Protein AF-D4JYT7-F1 (afdb_monomer_lite)

pLDDT: mean 82.78, std 15.04, range [41.12, 97.12]

Secondary structure (DSSP, 8-state):
-TTTTTTPPPPPHHHHHHHHHHHHHHHHHHHHHHHHHHHHHHHHHHHHHHHHHHTTTT-TT-SS----

Radius of gyration: 26.37 Å; chains: 1; bounding box: 44×24×72 Å

Sequence (68 aa):
MRSLLGGAKLPKMDVLKEEGRKLTAKKKQLYGEYQKARRDMQEIVTIKANIDTLLGYTEPGRKHEKER

Structure (mmCIF, N/CA/C/O backbone):
data_AF-D4JYT7-F1
#
_entry.id   AF-D4JYT7-F1
#
loop_
_atom_site.group_PDB
_atom_site.id
_atom_site.type_symbol
_atom_site.label_atom_id
_atom_site.label_alt_id
_atom_site.label_comp_id
_atom_site.label_asym_id
_atom_site.label_entity_id
_atom_site.label_seq_id
_atom_site.pdbx_PDB_ins_code
_atom_site.Cartn_x
_atom_site.Cartn_y
_atom_site.Cartn_z
_atom_site.occupancy
_atom_site.B_iso_or_equiv
_atom_site.auth_seq_id
_atom_site.auth_comp_id
_atom_site.auth_asym_id
_atom_site.auth_atom_id
_atom_site.pdbx_PDB_model_num
ATOM 1 N N . MET A 1 1 ? -10.452 14.318 30.461 1.00 58.97 1 MET A N 1
ATOM 2 C CA . MET A 1 1 ? -11.145 13.177 29.808 1.00 58.97 1 MET A CA 1
ATOM 3 C C . MET A 1 1 ? -12.448 13.563 29.122 1.00 58.97 1 MET A C 1
ATOM 5 O O . MET A 1 1 ? -12.628 13.176 27.980 1.00 58.97 1 MET A O 1
ATOM 9 N N . ARG A 1 2 ? -13.345 14.331 29.759 1.00 59.72 2 ARG A N 1
ATOM 10 C CA . ARG A 1 2 ? -14.625 14.726 29.140 1.00 59.72 2 ARG A CA 1
ATOM 11 C C . ARG A 1 2 ? -14.455 15.640 27.906 1.00 59.72 2 ARG A C 1
ATOM 13 O O . ARG A 1 2 ? -15.238 15.534 26.974 1.00 59.72 2 ARG A O 1
ATOM 20 N N . SER A 1 3 ? -13.386 16.443 27.856 1.00 69.94 3 SER A N 1
ATOM 21 C CA . SER A 1 3 ? -12.980 17.228 26.675 1.00 69.94 3 SER A CA 1
ATOM 22 C C . SER A 1 3 ? -12.427 16.379 25.520 1.00 69.94 3 SER A C 1
ATOM 24 O O . SER A 1 3 ? -12.692 16.688 24.367 1.00 69.94 3 SER A O 1
ATOM 26 N N . LEU A 1 4 ? -11.711 15.285 25.817 1.00 77.06 4 LEU A N 1
ATOM 27 C CA . LEU A 1 4 ? -11.136 14.372 24.811 1.00 77.06 4 LEU A CA 1
ATOM 28 C C . LEU A 1 4 ? -12.206 13.570 24.062 1.00 77.06 4 LEU A C 1
ATOM 30 O O . LEU A 1 4 ? -11.996 13.164 22.928 1.00 77.06 4 LEU A O 1
ATOM 34 N N . LEU A 1 5 ? -13.344 13.337 24.712 1.00 76.75 5 LEU A N 1
ATOM 35 C CA . LEU A 1 5 ? -14.473 12.583 24.167 1.00 76.75 5 LEU A CA 1
ATOM 36 C C . LEU A 1 5 ? -15.592 13.505 23.660 1.00 76.75 5 LEU A C 1
ATOM 38 O O . LEU A 1 5 ? -16.704 13.039 23.440 1.00 76.75 5 LEU A O 1
ATOM 42 N N . GLY A 1 6 ? -15.343 14.815 23.542 1.00 83.31 6 GLY A N 1
ATOM 43 C CA . GLY A 1 6 ? -16.347 15.778 23.071 1.00 83.31 6 GLY A CA 1
ATOM 44 C C . GLY A 1 6 ? -17.625 15.811 23.919 1.00 83.31 6 GLY A C 1
ATOM 45 O O . GLY A 1 6 ? -18.708 16.028 23.392 1.00 83.31 6 GLY A O 1
ATOM 46 N N . GLY A 1 7 ? -17.530 15.536 25.224 1.00 81.50 7 GLY A N 1
ATOM 47 C CA . GLY A 1 7 ? -18.688 15.446 26.118 1.00 81.50 7 GLY A CA 1
ATOM 48 C C . GLY A 1 7 ? -19.375 14.075 26.163 1.00 81.50 7 GLY A C 1
ATOM 49 O O . GLY A 1 7 ? -20.238 13.871 27.017 1.00 81.50 7 GLY A O 1
ATOM 50 N N . ALA A 1 8 ? -18.977 13.117 25.320 1.00 80.44 8 ALA A N 1
ATOM 51 C CA . ALA A 1 8 ? -19.559 11.779 25.302 1.00 80.44 8 ALA A CA 1
ATOM 52 C C . ALA A 1 8 ? -19.164 10.939 26.531 1.00 80.44 8 ALA A C 1
ATOM 54 O O . ALA A 1 8 ? -18.096 11.100 27.134 1.00 80.44 8 ALA A O 1
ATOM 55 N N . LYS A 1 9 ? -20.046 10.003 26.900 1.00 81.50 9 LYS A N 1
ATOM 56 C CA . LYS A 1 9 ? -19.781 9.006 27.944 1.00 81.50 9 LYS A CA 1
ATOM 57 C C . LYS A 1 9 ? -18.797 7.960 27.417 1.00 81.50 9 LYS A C 1
ATOM 59 O O . LYS A 1 9 ? -18.834 7.622 26.238 1.00 81.50 9 LYS A O 1
ATOM 64 N N . LEU A 1 10 ? -17.941 7.433 28.299 1.00 81.69 10 LEU A N 1
ATOM 65 C CA . LEU A 1 10 ? -17.000 6.373 27.934 1.00 81.69 10 LEU A CA 1
ATOM 66 C C . LEU A 1 10 ? -17.778 5.172 27.355 1.00 81.69 10 LEU A C 1
ATOM 68 O O . LEU A 1 10 ? -18.698 4.687 28.028 1.00 81.69 10 LEU A O 1
ATOM 72 N N . PRO A 1 11 ? -17.441 4.695 26.144 1.00 81.06 11 PRO A N 1
ATOM 73 C CA . PRO A 1 11 ? -18.065 3.508 25.583 1.00 81.06 11 PRO A CA 1
ATOM 74 C C . PRO A 1 11 ? -17.843 2.295 26.486 1.00 81.06 11 PRO A C 1
ATOM 76 O O . PRO A 1 11 ? -16.805 2.165 27.142 1.00 81.06 11 PRO A O 1
ATOM 79 N N . LYS A 1 12 ? -18.816 1.379 26.509 1.00 86.38 12 LYS A N 1
ATOM 80 C CA . LYS A 1 12 ? -18.631 0.084 27.171 1.00 86.38 12 LYS A CA 1
ATOM 81 C C . LYS A 1 12 ? -17.528 -0.694 26.454 1.00 86.38 12 LYS A C 1
ATOM 83 O O . LYS A 1 12 ? -17.407 -0.635 25.233 1.00 86.38 12 LYS A O 1
ATOM 88 N N . MET A 1 13 ? -16.750 -1.453 27.221 1.00 89.44 13 MET A N 1
ATOM 89 C CA . MET A 1 13 ? -15.561 -2.138 26.711 1.00 89.44 13 MET A CA 1
ATOM 90 C C . MET A 1 13 ? -15.868 -3.131 25.577 1.00 89.44 13 MET A C 1
ATOM 92 O O . MET A 1 13 ? -15.055 -3.308 24.673 1.00 89.44 13 MET A O 1
ATOM 96 N N . ASP A 1 14 ? -17.053 -3.739 25.582 1.00 86.94 14 ASP A N 1
ATOM 97 C CA . ASP A 1 14 ? -17.471 -4.679 24.536 1.00 86.94 14 ASP A CA 1
ATOM 98 C C . ASP A 1 14 ? -17.680 -3.991 23.182 1.00 86.94 14 ASP A C 1
ATOM 100 O O . ASP A 1 14 ? -17.277 -4.533 22.155 1.00 86.94 14 ASP A O 1
ATOM 104 N N . VAL A 1 15 ? -18.195 -2.755 23.190 1.00 87.62 15 VAL A N 1
ATOM 105 C CA . VAL A 1 15 ? -18.373 -1.938 21.978 1.00 87.62 15 VAL A CA 1
ATOM 106 C C . VAL A 1 15 ? -17.013 -1.623 21.354 1.00 87.62 15 VAL A C 1
ATOM 108 O O . VAL A 1 15 ? -16.813 -1.837 20.162 1.00 87.62 15 VAL A O 1
ATOM 111 N N . LEU A 1 16 ? -16.033 -1.227 22.175 1.00 87.06 16 LEU A N 1
ATOM 112 C CA . LEU A 1 16 ? -14.669 -0.942 21.711 1.00 87.06 16 LEU A CA 1
ATOM 113 C C . LEU A 1 16 ? -13.984 -2.181 21.119 1.00 87.06 16 LEU A C 1
ATOM 115 O O . LEU A 1 16 ? -13.277 -2.092 20.114 1.00 87.06 16 LEU A O 1
ATOM 119 N N . LYS A 1 17 ? -14.197 -3.359 21.718 1.00 90.62 17 LYS A N 1
ATOM 120 C CA . LYS A 1 17 ? -13.665 -4.626 21.193 1.00 90.62 17 LYS A CA 1
ATOM 121 C C . LYS A 1 17 ? -14.301 -4.994 19.854 1.00 90.62 17 LYS A C 1
ATOM 123 O O . LYS A 1 17 ? -13.600 -5.477 18.964 1.00 90.62 17 LYS A O 1
ATOM 128 N N . GLU A 1 18 ? -15.604 -4.785 19.700 1.00 91.31 18 GLU A N 1
ATOM 129 C CA . GLU A 1 18 ? -16.317 -5.070 18.456 1.00 91.31 18 GLU A CA 1
ATOM 130 C C . GLU A 1 18 ? -15.887 -4.122 17.326 1.00 91.31 18 GLU A C 1
ATOM 132 O O . GLU A 1 18 ? -15.556 -4.577 16.228 1.00 91.31 18 GLU A O 1
ATOM 137 N N . GLU A 1 19 ? -15.796 -2.821 17.605 1.00 88.94 19 GLU A N 1
ATOM 138 C CA . GLU A 1 19 ? -15.278 -1.819 16.668 1.00 88.94 19 GLU A CA 1
ATOM 139 C C . GLU A 1 19 ? -13.830 -2.115 16.266 1.00 88.94 19 GLU A C 1
ATOM 141 O O . GLU A 1 19 ? -13.500 -2.101 15.077 1.00 88.94 19 GLU A O 1
ATOM 146 N N . GLY A 1 20 ? -12.978 -2.485 17.228 1.00 88.44 20 GLY A N 1
ATOM 147 C CA . GLY A 1 20 ? -11.599 -2.889 16.961 1.00 88.44 20 GLY A CA 1
ATOM 148 C C . GLY A 1 20 ? -11.506 -4.110 16.038 1.00 88.44 20 GLY A C 1
ATOM 149 O O . GLY A 1 20 ? -10.680 -4.139 15.118 1.00 88.44 20 GLY A O 1
ATOM 150 N N . ARG A 1 21 ? -12.389 -5.103 16.218 1.00 93.00 21 ARG A N 1
ATOM 151 C CA . ARG A 1 21 ? -12.470 -6.281 15.335 1.00 93.00 21 ARG A CA 1
ATOM 152 C C . ARG A 1 21 ? -12.911 -5.896 13.923 1.00 93.00 21 ARG A C 1
ATOM 154 O O . ARG A 1 21 ? -12.260 -6.310 12.963 1.00 93.00 21 ARG A O 1
ATOM 161 N N . LYS A 1 22 ? -13.953 -5.069 13.790 1.00 92.62 22 LYS A N 1
ATOM 162 C CA . LYS A 1 22 ? -14.456 -4.578 12.492 1.00 92.62 22 LYS A CA 1
ATOM 163 C C . LYS A 1 22 ? -13.389 -3.786 11.734 1.00 92.62 22 LYS A C 1
ATOM 165 O O . LYS A 1 22 ? -13.147 -4.048 10.556 1.00 92.62 22 LYS A O 1
ATOM 170 N N . LEU A 1 23 ? -12.697 -2.872 12.414 1.00 92.56 23 LEU A N 1
ATOM 171 C CA . LEU A 1 23 ? -11.611 -2.084 11.825 1.00 92.56 23 LEU A CA 1
ATOM 172 C C . LEU A 1 23 ? -10.442 -2.962 11.378 1.00 92.56 23 LEU A C 1
ATOM 174 O O . LEU A 1 23 ? -9.907 -2.770 10.287 1.00 92.56 23 LEU A O 1
ATOM 178 N N . THR A 1 24 ? -10.073 -3.959 12.182 1.00 90.38 24 THR A N 1
ATOM 179 C CA . THR A 1 24 ? -8.991 -4.891 11.837 1.00 90.38 24 THR A CA 1
ATOM 180 C C . THR A 1 24 ? -9.346 -5.739 10.618 1.00 90.38 24 THR A C 1
ATOM 182 O O . THR A 1 24 ? -8.503 -5.924 9.741 1.00 90.38 24 THR A O 1
ATOM 185 N N . ALA A 1 25 ? -10.588 -6.222 10.529 1.00 91.38 25 ALA A N 1
ATOM 186 C CA . ALA A 1 25 ? -11.068 -6.969 9.369 1.00 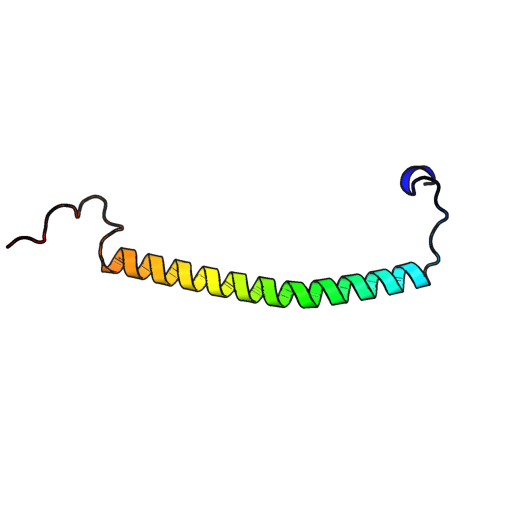91.38 25 ALA A CA 1
ATOM 187 C C . ALA A 1 25 ? -11.037 -6.107 8.097 1.00 91.38 25 ALA A C 1
ATOM 189 O O . ALA A 1 25 ? -10.432 -6.505 7.101 1.00 91.38 25 ALA A O 1
ATOM 190 N N . LYS A 1 26 ? -11.578 -4.882 8.165 1.00 90.62 26 LYS A N 1
ATOM 191 C CA . LYS A 1 26 ? -11.567 -3.930 7.044 1.00 90.62 26 LYS A CA 1
ATOM 192 C C . LYS A 1 26 ? -10.144 -3.570 6.609 1.00 90.62 26 LYS A C 1
ATOM 194 O O . LYS A 1 26 ? -9.853 -3.546 5.416 1.00 90.62 26 LYS A O 1
ATOM 199 N N . LYS A 1 27 ? -9.234 -3.348 7.566 1.00 91.12 27 LYS A N 1
ATOM 200 C CA . LYS A 1 27 ? -7.812 -3.104 7.287 1.00 91.12 27 LYS A CA 1
ATOM 201 C C . LYS A 1 27 ? -7.187 -4.286 6.555 1.00 91.12 27 LYS A C 1
ATOM 203 O O . LYS A 1 27 ? -6.530 -4.068 5.549 1.00 91.12 27 LYS A O 1
ATOM 208 N N . LYS A 1 28 ? -7.375 -5.519 7.037 1.00 89.56 28 LYS A N 1
ATOM 209 C CA . LYS A 1 28 ? -6.793 -6.713 6.402 1.00 89.56 28 LYS A CA 1
ATOM 210 C C . LYS A 1 28 ? -7.284 -6.899 4.967 1.00 89.56 28 LYS A C 1
ATOM 212 O O . LYS A 1 28 ? -6.465 -7.178 4.099 1.00 89.56 28 LYS A O 1
ATOM 217 N N . GLN A 1 29 ? -8.579 -6.698 4.730 1.00 88.06 29 GLN A N 1
ATOM 218 C CA . GLN A 1 29 ? -9.171 -6.797 3.398 1.00 88.06 29 GLN A CA 1
ATOM 219 C C . GLN A 1 29 ? -8.544 -5.782 2.429 1.00 88.06 29 GLN A C 1
ATOM 221 O O . GLN A 1 29 ? -7.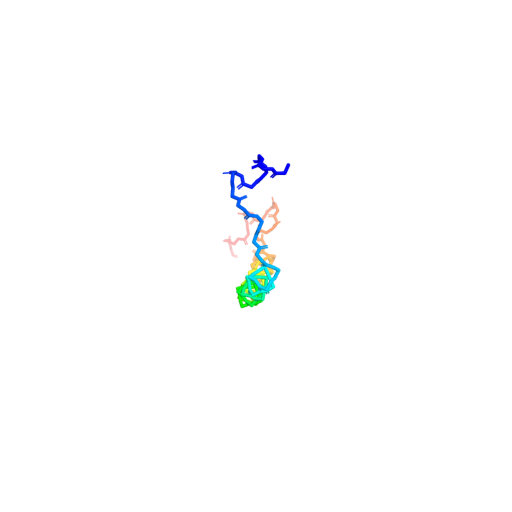961 -6.170 1.422 1.00 88.06 29 GLN A O 1
ATOM 226 N N . LEU A 1 30 ? -8.573 -4.494 2.781 1.00 90.00 30 LEU A N 1
ATOM 227 C CA . LEU A 1 30 ? -8.051 -3.425 1.921 1.00 90.00 30 LEU A CA 1
ATOM 228 C C . LEU A 1 30 ? -6.525 -3.482 1.762 1.00 90.00 30 LEU A C 1
ATOM 230 O O . LEU A 1 30 ? -5.977 -3.114 0.725 1.00 90.00 30 LEU A O 1
ATOM 234 N N . TYR A 1 31 ? -5.814 -3.951 2.788 1.00 91.00 31 TYR A N 1
ATOM 235 C CA . TYR A 1 31 ? -4.358 -4.026 2.752 1.00 91.00 31 TYR A CA 1
ATOM 236 C C . TYR A 1 31 ? -3.847 -5.105 1.794 1.00 91.00 31 TYR A C 1
ATOM 238 O O . TYR A 1 31 ? -2.775 -4.933 1.221 1.00 91.00 31 TYR A O 1
ATOM 246 N N . GLY A 1 32 ? -4.603 -6.188 1.587 1.00 90.69 32 GLY A N 1
ATOM 247 C CA . GLY A 1 32 ? -4.260 -7.206 0.591 1.00 90.69 32 GLY A CA 1
ATOM 248 C C . GLY A 1 32 ? -4.257 -6.641 -0.830 1.00 90.69 32 GLY A C 1
ATOM 249 O O . GLY A 1 32 ? -3.286 -6.818 -1.566 1.00 90.69 32 GLY A O 1
ATOM 250 N N . GLU A 1 33 ? -5.300 -5.892 -1.184 1.00 89.25 33 GLU A N 1
ATOM 251 C CA . GLU A 1 33 ? -5.422 -5.229 -2.489 1.00 89.25 33 GLU A CA 1
ATOM 252 C C . GLU A 1 33 ? -4.327 -4.176 -2.692 1.00 89.25 33 GLU A C 1
ATOM 254 O O . GLU A 1 33 ? -3.673 -4.153 -3.734 1.00 89.25 33 GLU A O 1
ATOM 259 N N . TYR A 1 34 ? -4.049 -3.369 -1.663 1.00 91.81 34 TYR A N 1
ATOM 260 C CA . TYR A 1 34 ? -2.951 -2.402 -1.690 1.00 91.81 34 TYR A CA 1
ATOM 261 C C . TYR A 1 34 ? -1.583 -3.070 -1.892 1.00 91.81 34 TYR A C 1
ATOM 263 O O . TYR A 1 34 ? -0.771 -2.600 -2.687 1.00 91.81 34 TYR A O 1
ATOM 271 N N . GLN A 1 35 ? -1.318 -4.175 -1.189 1.00 93.19 35 GLN A N 1
ATOM 272 C CA . GLN A 1 35 ? -0.064 -4.919 -1.322 1.00 93.19 35 GLN A CA 1
ATOM 273 C C . GLN A 1 35 ? 0.116 -5.487 -2.728 1.00 93.19 35 GLN A C 1
ATOM 275 O O . GLN A 1 35 ? 1.217 -5.414 -3.271 1.00 93.19 35 GLN A O 1
ATOM 280 N N . LYS A 1 36 ? -0.958 -6.009 -3.330 1.00 94.44 36 LYS A N 1
ATOM 281 C CA . LYS A 1 36 ? -0.935 -6.484 -4.714 1.00 94.44 36 LYS A CA 1
ATOM 282 C C . LYS A 1 36 ? -0.643 -5.336 -5.683 1.00 94.44 36 LYS A C 1
ATOM 284 O O . LYS A 1 36 ? 0.355 -5.394 -6.389 1.00 94.44 36 LYS A O 1
ATOM 289 N N . ALA A 1 37 ? -1.419 -4.253 -5.623 1.00 94.62 37 ALA A N 1
ATOM 290 C CA . ALA A 1 37 ? -1.232 -3.092 -6.494 1.00 94.62 37 ALA A CA 1
ATOM 291 C C . ALA A 1 37 ? 0.178 -2.485 -6.379 1.00 94.62 37 ALA A C 1
ATOM 293 O O . ALA A 1 37 ? 0.763 -2.050 -7.369 1.00 94.62 37 ALA A O 1
ATOM 294 N N . ARG A 1 38 ? 0.757 -2.484 -5.171 1.00 95.44 38 ARG A N 1
ATOM 295 C CA . ARG A 1 38 ? 2.130 -2.023 -4.949 1.00 95.44 38 ARG A CA 1
ATOM 296 C C . ARG A 1 38 ? 3.164 -2.910 -5.647 1.00 95.44 38 ARG A C 1
ATOM 298 O O . ARG A 1 38 ? 4.117 -2.369 -6.200 1.00 95.44 38 ARG A O 1
ATOM 305 N N . ARG A 1 39 ? 3.001 -4.236 -5.606 1.00 97.00 39 ARG A N 1
ATOM 306 C CA . ARG A 1 39 ? 3.901 -5.177 -6.296 1.00 97.00 39 ARG A CA 1
ATOM 307 C C . ARG A 1 39 ? 3.780 -5.042 -7.808 1.00 97.00 39 ARG A C 1
ATOM 309 O O . ARG A 1 39 ? 4.801 -4.88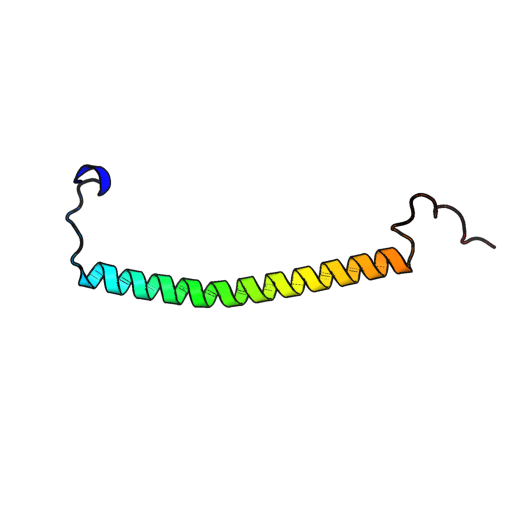2 -8.464 1.00 97.00 39 ARG A O 1
ATOM 316 N N . ASP A 1 40 ? 2.551 -4.997 -8.316 1.00 96.94 40 ASP A N 1
ATOM 317 C CA . ASP A 1 40 ? 2.278 -4.832 -9.746 1.00 96.94 40 ASP A CA 1
ATOM 318 C C . ASP A 1 40 ? 2.921 -3.531 -10.269 1.00 96.94 40 ASP A C 1
ATOM 320 O O . ASP A 1 40 ? 3.589 -3.518 -11.300 1.00 96.94 40 ASP A O 1
ATOM 324 N N . MET A 1 41 ? 2.812 -2.431 -9.512 1.00 96.00 41 MET A N 1
ATOM 325 C CA . MET A 1 41 ? 3.464 -1.165 -9.862 1.00 96.00 41 MET A CA 1
ATOM 326 C C . MET A 1 41 ? 4.995 -1.267 -9.859 1.00 96.00 41 MET A C 1
ATOM 328 O O . MET A 1 41 ? 5.644 -0.727 -10.752 1.00 96.00 41 MET A O 1
ATOM 332 N N . GLN A 1 42 ? 5.588 -1.944 -8.869 1.00 97.06 42 GLN A N 1
ATOM 333 C CA . GLN A 1 42 ? 7.040 -2.155 -8.829 1.00 97.06 42 GLN A CA 1
ATOM 334 C C . GLN A 1 42 ? 7.519 -2.937 -10.053 1.00 97.06 42 GLN A C 1
ATOM 336 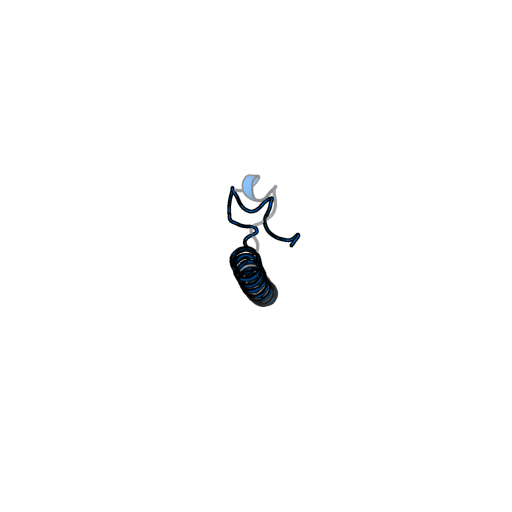O O . GLN A 1 42 ? 8.501 -2.540 -10.673 1.00 97.06 42 GLN A O 1
ATOM 341 N N . GLU A 1 43 ? 6.799 -3.989 -10.435 1.00 97.12 43 GLU A N 1
ATOM 342 C CA . GLU A 1 43 ? 7.118 -4.797 -11.609 1.00 97.12 43 GLU A CA 1
ATOM 343 C C . GLU A 1 43 ? 7.026 -3.981 -12.904 1.00 97.12 43 GLU A C 1
ATOM 345 O O . GLU A 1 43 ? 7.962 -3.994 -13.702 1.00 97.12 43 GLU A O 1
ATOM 350 N N . ILE A 1 44 ? 5.968 -3.181 -13.076 1.00 96.88 44 ILE A N 1
ATOM 351 C CA . ILE A 1 44 ? 5.818 -2.283 -14.233 1.00 96.88 44 ILE A CA 1
ATOM 352 C C . ILE A 1 44 ? 6.972 -1.277 -14.308 1.00 96.88 44 ILE A C 1
ATOM 354 O O . ILE A 1 44 ? 7.532 -1.059 -15.383 1.00 96.88 44 ILE A O 1
ATOM 358 N N . VAL A 1 45 ? 7.356 -0.670 -13.180 1.00 96.12 45 VAL A N 1
ATOM 359 C CA . VAL A 1 45 ? 8.478 0.280 -13.129 1.00 96.12 45 VAL A CA 1
ATOM 360 C C . VAL A 1 45 ? 9.794 -0.408 -13.494 1.00 96.12 45 VAL A C 1
ATOM 362 O O . VAL A 1 45 ? 10.579 0.153 -14.258 1.00 96.12 45 VAL A O 1
ATOM 365 N N . THR A 1 46 ? 10.026 -1.630 -13.010 1.00 96.38 46 THR A N 1
ATOM 366 C CA . THR A 1 46 ? 11.209 -2.421 -13.367 1.00 96.38 46 THR A CA 1
ATOM 367 C C . THR A 1 46 ? 11.223 -2.777 -14.851 1.00 96.38 46 THR A C 1
ATOM 369 O O . THR A 1 46 ? 12.239 -2.575 -15.513 1.00 96.38 46 THR A O 1
ATOM 372 N N . ILE A 1 47 ? 10.101 -3.245 -15.404 1.00 95.56 47 ILE A N 1
ATOM 373 C CA . ILE A 1 47 ? 9.974 -3.543 -16.836 1.00 95.56 47 ILE A CA 1
ATOM 374 C C . ILE A 1 47 ? 10.265 -2.289 -17.661 1.00 95.56 47 ILE A C 1
ATOM 376 O O . ILE A 1 47 ? 11.050 -2.348 -18.605 1.00 95.56 47 ILE A O 1
ATOM 380 N N . LYS A 1 48 ? 9.695 -1.141 -17.280 1.00 95.06 48 LYS A N 1
ATOM 381 C CA . LYS A 1 48 ? 9.950 0.134 -17.953 1.00 95.06 48 LYS A CA 1
ATOM 382 C C . LYS A 1 48 ? 11.432 0.504 -17.915 1.00 95.06 48 LYS A C 1
ATOM 384 O O . LYS A 1 48 ? 11.988 0.825 -18.957 1.00 95.06 48 LYS A O 1
ATOM 389 N N . ALA A 1 49 ? 12.080 0.419 -16.755 1.00 92.94 49 ALA A N 1
ATOM 390 C CA . ALA A 1 49 ? 13.507 0.712 -16.629 1.00 92.94 49 ALA A CA 1
ATOM 391 C C . ALA A 1 49 ? 14.369 -0.218 -17.502 1.00 92.94 49 ALA A C 1
ATOM 393 O O . ALA A 1 49 ? 15.319 0.235 -18.142 1.00 92.94 49 ALA A O 1
ATOM 394 N N . ASN A 1 50 ? 14.010 -1.502 -17.587 1.00 93.69 50 ASN A N 1
ATOM 395 C CA . ASN A 1 50 ? 14.687 -2.461 -18.459 1.00 93.69 50 ASN A CA 1
ATOM 396 C C . ASN A 1 50 ? 14.507 -2.100 -19.940 1.00 93.69 50 ASN A C 1
ATOM 398 O O . ASN A 1 50 ? 15.481 -2.110 -20.689 1.00 93.69 50 ASN A O 1
ATOM 402 N N . ILE A 1 51 ? 13.288 -1.741 -20.359 1.00 93.19 51 ILE A N 1
ATOM 403 C CA . ILE A 1 51 ? 12.998 -1.280 -21.726 1.00 93.19 51 ILE A CA 1
ATOM 404 C C . ILE A 1 51 ? 13.795 -0.013 -22.041 1.00 93.19 51 ILE A C 1
ATOM 406 O O . ILE A 1 51 ? 14.461 0.043 -23.072 1.00 93.19 51 ILE A O 1
ATOM 410 N N . ASP A 1 52 ? 13.767 0.975 -21.147 1.00 90.19 52 ASP A N 1
ATOM 411 C CA . ASP A 1 52 ? 14.487 2.237 -21.313 1.00 90.19 52 ASP A CA 1
ATOM 412 C C . ASP A 1 52 ? 16.000 1.991 -21.454 1.00 90.19 52 ASP A C 1
ATOM 414 O O . ASP A 1 52 ? 16.652 2.609 -22.295 1.00 90.19 52 ASP A O 1
ATOM 418 N N . THR A 1 53 ? 16.544 1.028 -20.705 1.00 89.12 53 THR A N 1
ATOM 419 C CA . THR A 1 53 ? 17.952 0.615 -20.798 1.00 89.12 53 THR A CA 1
ATOM 420 C C . THR A 1 53 ? 18.261 -0.075 -22.129 1.00 89.12 53 THR A C 1
ATOM 422 O O . THR A 1 53 ? 19.218 0.292 -22.809 1.00 89.12 53 THR A O 1
ATOM 425 N N . LEU A 1 54 ? 17.437 -1.043 -22.549 1.00 89.06 54 LEU A N 1
ATOM 426 C CA . LEU A 1 54 ? 17.623 -1.785 -23.804 1.00 89.06 54 LEU A CA 1
ATOM 427 C C . LEU A 1 54 ? 17.506 -0.885 -25.039 1.00 89.06 54 LEU A C 1
ATOM 429 O O . LEU A 1 54 ? 18.275 -1.021 -25.991 1.00 89.06 54 LEU A O 1
ATOM 433 N N . LEU A 1 55 ? 16.560 0.054 -25.019 1.00 89.38 55 LEU A N 1
ATOM 434 C CA . LEU A 1 55 ? 16.359 1.027 -26.092 1.00 89.38 55 LEU A CA 1
ATOM 435 C C . LEU A 1 55 ? 17.353 2.198 -26.015 1.00 89.38 55 LEU A C 1
ATOM 437 O O . LEU A 1 55 ? 17.431 3.001 -26.943 1.00 89.38 55 LEU A O 1
ATOM 441 N N . GLY A 1 56 ? 18.169 2.268 -24.956 1.00 82.62 56 GLY A N 1
ATOM 442 C CA . GLY A 1 56 ? 19.171 3.311 -24.750 1.00 82.62 56 GLY A CA 1
ATOM 443 C C . GLY A 1 56 ? 18.582 4.689 -24.456 1.00 82.62 56 GLY A C 1
ATOM 444 O O . GLY A 1 56 ? 19.257 5.688 -24.681 1.00 82.62 56 GLY A O 1
ATOM 445 N N . TYR A 1 57 ? 17.343 4.756 -23.965 1.00 76.81 57 TYR A N 1
ATOM 446 C CA . TYR A 1 57 ? 16.704 5.998 -23.522 1.00 76.81 57 TYR A CA 1
ATOM 447 C C . TYR A 1 57 ? 17.297 6.540 -22.213 1.00 76.81 57 TYR A C 1
ATOM 449 O O . TYR A 1 57 ? 17.098 7.707 -21.888 1.00 76.81 57 TYR A O 1
ATOM 457 N N . THR A 1 58 ? 18.047 5.718 -21.475 1.00 66.38 58 THR A N 1
ATOM 458 C CA . THR A 1 58 ? 18.787 6.112 -20.264 1.00 66.38 58 THR A CA 1
ATOM 459 C C . THR A 1 58 ? 20.180 6.692 -20.536 1.00 66.38 58 THR A C 1
ATOM 461 O O . THR A 1 58 ? 20.826 7.163 -19.604 1.00 66.38 58 THR A O 1
ATOM 464 N N . GLU A 1 59 ? 20.659 6.682 -21.783 1.00 60.69 59 GLU A N 1
ATOM 465 C CA . GLU A 1 59 ? 21.978 7.206 -22.161 1.00 60.69 59 GLU A CA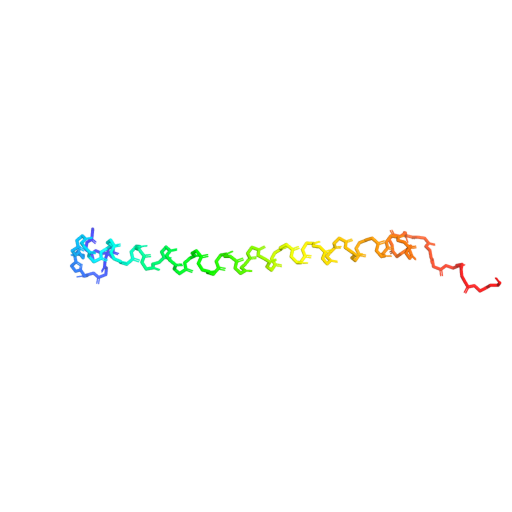 1
ATOM 466 C C . GLU A 1 59 ? 21.900 8.721 -22.455 1.00 60.69 59 GLU A C 1
ATOM 468 O O . GLU A 1 59 ? 21.206 9.119 -23.396 1.00 60.69 59 GLU A O 1
ATOM 473 N N . PRO A 1 60 ? 22.650 9.594 -21.752 1.00 56.25 60 PRO A N 1
ATOM 474 C CA . PRO A 1 60 ? 22.657 11.039 -22.014 1.00 56.25 60 PRO A CA 1
ATOM 475 C C . PRO A 1 60 ? 23.297 11.459 -23.361 1.00 56.25 60 PRO A C 1
ATOM 477 O O . PRO A 1 60 ? 23.502 12.649 -23.586 1.00 56.25 60 PRO A O 1
ATOM 480 N N . GLY A 1 61 ? 23.592 10.524 -24.275 1.00 55.75 61 GLY A N 1
ATOM 481 C CA . GLY A 1 61 ? 24.289 10.788 -25.544 1.00 55.75 61 GLY A CA 1
ATOM 482 C C . GLY A 1 61 ? 23.673 10.181 -26.813 1.00 55.75 61 GLY A C 1
ATOM 483 O O . GLY A 1 61 ? 24.175 10.437 -27.904 1.00 55.75 61 GLY A O 1
ATOM 484 N N . ARG A 1 62 ? 22.581 9.406 -26.739 1.00 55.31 62 ARG A N 1
ATOM 485 C CA . ARG A 1 62 ? 22.110 8.579 -27.875 1.00 55.31 62 ARG A CA 1
ATOM 486 C C . ARG A 1 62 ? 21.165 9.285 -28.861 1.00 55.31 62 ARG A C 1
ATOM 488 O O . ARG A 1 62 ? 20.226 8.683 -29.372 1.00 55.31 62 ARG A O 1
ATOM 495 N N . LYS A 1 63 ? 21.396 10.571 -29.149 1.00 51.81 63 LYS A N 1
ATOM 496 C CA . LYS A 1 63 ? 20.543 11.344 -30.073 1.00 51.81 63 LYS A CA 1
ATOM 497 C C . LYS A 1 63 ? 20.791 11.109 -31.573 1.00 51.81 63 LYS A C 1
ATOM 499 O O . LYS A 1 63 ? 19.976 11.601 -32.343 1.00 51.81 63 LYS A O 1
ATOM 504 N N . HIS A 1 64 ? 21.824 10.384 -32.027 1.00 51.19 64 HIS A N 1
ATOM 505 C CA . HIS A 1 64 ? 22.211 10.454 -33.455 1.00 51.19 64 HIS A CA 1
ATOM 506 C C . HIS A 1 64 ? 22.777 9.185 -34.126 1.00 51.19 64 HIS A C 1
ATOM 508 O O . HIS A 1 64 ? 23.638 9.307 -34.986 1.00 51.19 64 HIS A O 1
ATOM 514 N N . GLU A 1 65 ? 22.289 7.976 -33.839 1.00 52.81 65 GLU A N 1
ATOM 515 C CA . GLU A 1 65 ? 22.707 6.796 -34.629 1.00 52.81 65 GLU A CA 1
ATOM 516 C C . GLU A 1 65 ? 21.537 5.892 -35.019 1.00 52.81 65 GLU A C 1
ATOM 518 O O . GLU A 1 65 ? 21.476 4.741 -34.604 1.00 52.81 65 GLU A O 1
ATOM 523 N N . LYS A 1 66 ? 20.600 6.404 -35.824 1.00 49.44 66 LYS A N 1
ATOM 5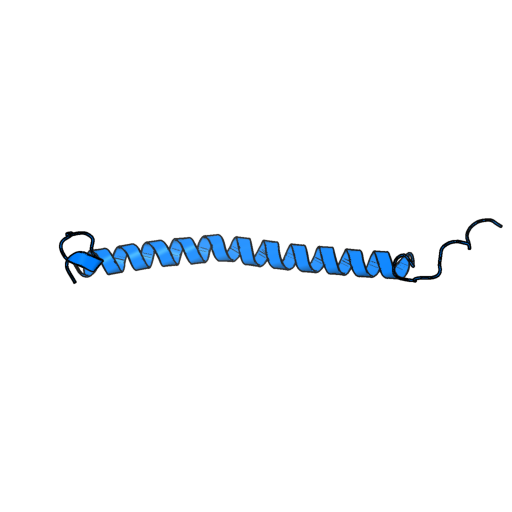24 C CA . LYS A 1 66 ? 19.822 5.586 -36.774 1.00 49.44 66 LYS A CA 1
ATOM 525 C C . LYS A 1 66 ? 19.434 6.427 -37.990 1.00 49.44 66 LYS A C 1
ATOM 527 O O . LYS A 1 66 ? 18.289 6.836 -38.114 1.00 49.44 66 LYS A O 1
ATOM 532 N N . GLU A 1 67 ? 20.409 6.677 -38.859 1.00 48.44 67 GLU A N 1
ATOM 533 C CA . GLU A 1 67 ? 20.201 6.924 -40.292 1.00 48.44 67 GLU A CA 1
ATOM 534 C C . GLU A 1 67 ? 21.528 6.679 -41.038 1.00 48.44 67 GLU A C 1
ATOM 536 O O . GLU A 1 67 ? 22.315 7.601 -41.252 1.00 48.44 67 GLU A O 1
ATOM 541 N N . ARG A 1 68 ? 21.812 5.407 -41.361 1.00 41.12 68 ARG A N 1
ATOM 542 C CA . ARG A 1 68 ? 22.521 4.941 -42.569 1.00 41.12 68 ARG A CA 1
ATOM 543 C C . ARG A 1 68 ? 22.618 3.422 -42.608 1.00 41.12 68 ARG A C 1
ATOM 545 O O . ARG A 1 68 ? 22.821 2.821 -41.532 1.00 41.12 68 ARG A O 1
#

Foldseek 3Di:
DCVVVVNDDDDDPVVVVVVVVVVVVVCVVVVVVVVVVVVVVVVVVVVVVVVCVVVVVVPPPPPDPDDD

Organism: NCBI:txid718252